Protein AF-A0A7S2ZTV4-F1 (afdb_monomer_lite)

Secondary structure (DSSP, 8-state):
--TT-EEEETTTEEEE---------S-------SSSEEEETTEEEES--TTS-HHHHHHHHHHHHHHHHTT-S-TTHHHHHT---HHHHHHHHHHHHTT-

InterPro domains:
  IPR001767 Hedgehog protein, Hint domain [PF01079] (12-68)

Sequence (100 aa):
VQLGDQLTIAGLGNSRVRVVSSVRRSGVYSPHTLDGTLVVNGIEASCHTETVKPLVADLLMAIPKILYRMGVNEPLGSMLYKSTPPYVHSFLKKLRISAA

Structure (mmCIF, N/CA/C/O backbone):
data_AF-A0A7S2ZTV4-F1
#
_entry.id   AF-A0A7S2ZTV4-F1
#
loop_
_atom_site.group_PDB
_atom_site.id
_atom_site.type_symbol
_atom_site.label_atom_id
_atom_site.label_alt_id
_atom_site.label_comp_id
_atom_site.label_asym_id
_atom_site.label_entity_id
_atom_site.label_seq_id
_atom_site.pdbx_PDB_ins_code
_atom_site.Cartn_x
_atom_site.Cartn_y
_atom_site.Cartn_z
_atom_site.occupancy
_atom_site.B_iso_or_equiv
_atom_site.auth_seq_id
_atom_site.auth_comp_id
_atom_site.auth_asym_id
_atom_site.auth_atom_id
_atom_site.pdbx_PDB_model_num
ATOM 1 N N . VAL A 1 1 ? -5.943 8.349 11.400 1.00 89.38 1 VAL A N 1
ATOM 2 C CA . VAL A 1 1 ? -7.392 8.345 11.110 1.00 89.38 1 VAL A CA 1
ATOM 3 C C . VAL A 1 1 ? -8.148 8.265 12.420 1.00 89.38 1 VAL A C 1
ATOM 5 O O . VAL A 1 1 ? -7.854 7.391 13.229 1.00 89.38 1 VAL A O 1
ATOM 8 N N . GLN A 1 2 ? -9.069 9.189 12.637 1.00 95.50 2 GLN A N 1
ATOM 9 C CA . GLN A 1 2 ? -9.923 9.322 13.812 1.00 95.50 2 GLN A CA 1
ATOM 10 C C . GLN A 1 2 ? -11.392 9.440 13.378 1.00 95.50 2 GLN A C 1
ATOM 12 O O . GLN A 1 2 ? -11.702 9.589 12.195 1.00 95.50 2 GLN A O 1
ATOM 17 N N . LEU A 1 3 ? -12.315 9.336 14.337 1.00 97.12 3 LEU A N 1
ATOM 18 C CA . LEU A 1 3 ? -13.740 9.540 14.075 1.00 97.12 3 LEU A CA 1
ATOM 19 C C . LEU A 1 3 ? -13.990 10.957 13.545 1.00 97.12 3 LEU A C 1
ATOM 21 O O . LEU A 1 3 ? -13.476 11.928 14.088 1.00 97.12 3 LEU A O 1
ATOM 25 N N . GLY A 1 4 ? -14.809 11.070 12.500 1.00 96.50 4 GLY A N 1
ATOM 26 C CA . GLY A 1 4 ? -15.145 12.350 11.874 1.00 96.50 4 GLY A CA 1
ATOM 27 C C . GLY A 1 4 ? -14.174 12.830 10.789 1.00 96.50 4 GLY A C 1
ATOM 28 O O . GLY A 1 4 ? -14.570 13.722 10.026 1.00 96.50 4 GLY A O 1
ATOM 29 N N . ASP A 1 5 ? -12.987 12.216 10.668 1.00 97.44 5 ASP A N 1
ATOM 30 C CA . ASP A 1 5 ? -12.041 12.452 9.567 1.00 97.44 5 ASP A CA 1
ATOM 31 C C . ASP A 1 5 ? -12.710 12.193 8.212 1.00 97.44 5 ASP A C 1
ATOM 33 O O . ASP A 1 5 ? -13.602 11.345 8.095 1.00 97.44 5 ASP A O 1
ATOM 37 N N . GLN A 1 6 ? -12.269 12.912 7.179 1.00 97.25 6 GLN A N 1
ATOM 38 C CA . GLN A 1 6 ? -12.708 12.683 5.805 1.00 97.25 6 GLN A CA 1
ATOM 39 C C . GLN A 1 6 ? -11.777 11.708 5.085 1.00 97.25 6 GLN A C 1
ATOM 41 O O . GLN A 1 6 ? -10.558 11.847 5.142 1.00 97.25 6 GLN A O 1
ATOM 46 N N . LEU A 1 7 ? -12.373 10.755 4.375 1.00 95.69 7 LEU A N 1
ATOM 47 C CA . LEU A 1 7 ? -11.701 9.830 3.471 1.00 95.69 7 LEU A CA 1
ATOM 48 C C . LEU A 1 7 ? -12.272 9.982 2.063 1.00 95.69 7 LEU A C 1
ATOM 50 O O . LEU A 1 7 ? -13.480 10.183 1.904 1.00 95.69 7 LEU A O 1
ATOM 54 N N . THR A 1 8 ? -11.418 9.837 1.055 1.00 97.00 8 THR A N 1
ATOM 55 C CA . THR A 1 8 ? -11.834 9.822 -0.349 1.00 97.00 8 THR A CA 1
ATOM 56 C C . THR A 1 8 ? -12.337 8.432 -0.727 1.00 97.00 8 THR A C 1
ATOM 58 O O . THR A 1 8 ? -11.642 7.427 -0.557 1.00 97.00 8 THR A O 1
ATOM 61 N N . ILE A 1 9 ? -13.561 8.378 -1.244 1.00 95.81 9 ILE A N 1
ATOM 62 C CA . ILE A 1 9 ? -14.198 7.187 -1.795 1.00 95.81 9 ILE A CA 1
ATOM 63 C C . ILE A 1 9 ? -14.109 7.261 -3.316 1.00 95.81 9 ILE A C 1
ATOM 65 O O . ILE A 1 9 ? -14.573 8.221 -3.942 1.00 95.81 9 ILE A O 1
ATOM 69 N N . ALA A 1 10 ? -13.531 6.226 -3.917 1.00 92.94 10 ALA A N 1
ATOM 70 C CA . ALA A 1 10 ? -13.325 6.149 -5.354 1.00 92.94 10 ALA A CA 1
ATOM 71 C C . ALA A 1 10 ? -14.656 6.320 -6.107 1.00 92.94 10 ALA A C 1
ATOM 73 O O . ALA A 1 10 ? -15.605 5.564 -5.905 1.00 92.94 10 ALA A O 1
ATOM 74 N N . GLY A 1 11 ? -14.728 7.345 -6.960 1.00 90.31 11 GLY A N 1
ATOM 75 C CA . GLY A 1 11 ? -15.903 7.649 -7.785 1.00 90.31 11 GLY A CA 1
ATOM 76 C C . GLY A 1 11 ? -17.102 8.269 -7.054 1.00 90.31 11 GLY A C 1
ATOM 77 O O . GLY A 1 11 ? -18.082 8.599 -7.714 1.00 90.31 11 GLY A O 1
ATOM 78 N N . LEU A 1 12 ? -17.043 8.454 -5.728 1.00 89.19 12 LEU A N 1
ATOM 79 C CA . LEU A 1 12 ? -18.162 8.961 -4.914 1.00 89.19 12 LEU A CA 1
ATOM 80 C C . LEU A 1 12 ? -17.815 10.213 -4.088 1.00 89.19 12 LEU A C 1
ATOM 82 O O . LEU A 1 12 ? -18.694 10.779 -3.440 1.00 89.19 12 LEU A O 1
ATOM 86 N N . GLY A 1 13 ? -16.560 10.670 -4.115 1.00 92.94 13 GLY A N 1
ATOM 87 C CA . GLY A 1 13 ? -16.110 11.856 -3.383 1.00 92.94 13 GLY A CA 1
ATOM 88 C C . GLY A 1 13 ? -15.784 11.553 -1.920 1.00 92.94 13 GLY A C 1
ATOM 89 O O . GLY A 1 13 ? -15.334 10.459 -1.594 1.00 92.94 13 GLY A O 1
ATOM 90 N N . ASN A 1 14 ? -15.982 12.517 -1.021 1.00 95.94 14 ASN A N 1
ATOM 91 C CA . ASN A 1 14 ? -15.512 12.400 0.363 1.00 95.94 14 ASN A CA 1
ATOM 92 C C . ASN A 1 14 ? -16.598 11.860 1.303 1.00 95.94 14 ASN A C 1
ATOM 94 O O . ASN A 1 14 ? -17.752 12.283 1.251 1.00 95.94 14 ASN A O 1
ATOM 98 N N . SER A 1 15 ? -16.209 10.990 2.236 1.00 96.25 15 SER A N 1
ATOM 99 C CA . SER A 1 15 ? -17.076 10.462 3.296 1.00 96.25 15 SER A CA 1
ATOM 100 C C . SER A 1 15 ? -16.400 10.540 4.665 1.00 96.25 15 SER A C 1
ATOM 102 O O . SER A 1 15 ? -15.178 10.610 4.759 1.00 96.25 15 SER A O 1
ATOM 104 N N . ARG A 1 16 ? -17.193 10.549 5.745 1.00 96.94 16 ARG A N 1
ATOM 105 C CA . ARG A 1 16 ? -16.683 10.659 7.122 1.00 96.94 16 ARG A CA 1
ATOM 106 C C . ARG A 1 16 ? -16.541 9.304 7.802 1.00 96.94 16 ARG A C 1
ATOM 108 O O . ARG A 1 16 ? -17.433 8.458 7.717 1.00 96.94 16 ARG A O 1
ATOM 115 N N . VAL A 1 17 ? -15.467 9.148 8.569 1.00 96.81 17 VAL A N 1
ATOM 116 C CA . VAL A 1 17 ? -15.21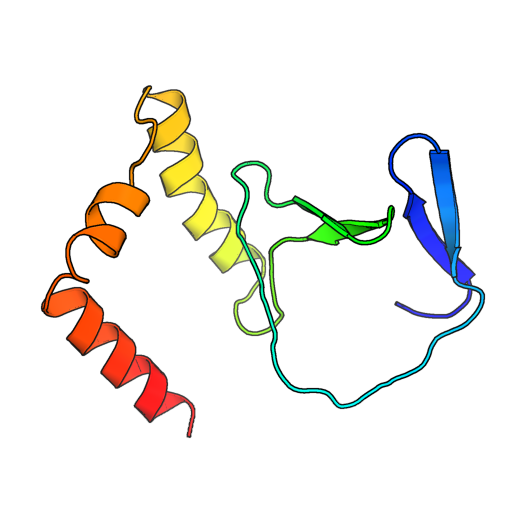8 7.967 9.403 1.00 96.81 17 VAL A CA 1
ATOM 117 C C . VAL A 1 17 ? -16.229 7.905 10.546 1.00 96.81 17 VAL A C 1
ATOM 119 O O . VAL A 1 17 ? -16.288 8.805 11.385 1.00 96.81 17 VAL A O 1
ATOM 122 N N . ARG A 1 18 ? -17.018 6.826 10.590 1.00 97.19 18 ARG A N 1
ATOM 123 C CA . ARG A 1 18 ? -18.037 6.590 11.631 1.00 97.19 18 ARG A CA 1
ATOM 124 C C . ARG A 1 18 ? -17.589 5.639 12.735 1.00 97.19 18 ARG A C 1
ATOM 126 O O . ARG A 1 18 ? -18.103 5.722 13.842 1.00 97.19 18 ARG A O 1
ATOM 133 N N . VAL A 1 19 ? -16.678 4.724 12.420 1.00 96.38 19 VAL A N 1
ATOM 134 C CA . VAL A 1 19 ? -16.191 3.682 13.331 1.00 96.38 19 VAL A CA 1
ATOM 135 C C . VAL A 1 19 ? -14.711 3.455 13.046 1.00 96.38 19 VAL A C 1
ATOM 137 O O . VAL A 1 19 ? -14.302 3.441 11.886 1.00 96.38 19 VAL A O 1
ATOM 140 N N . VAL A 1 20 ? -13.919 3.266 14.101 1.00 97.06 20 VAL A N 1
ATOM 141 C CA . VAL A 1 20 ? -12.510 2.864 14.024 1.00 97.06 20 VAL A CA 1
ATOM 142 C C . VAL A 1 20 ? -12.324 1.638 14.914 1.00 97.06 20 VAL A C 1
ATOM 144 O O . VAL A 1 20 ? -12.744 1.642 16.068 1.00 97.06 20 VAL A O 1
ATOM 147 N N . SER A 1 21 ? -11.700 0.589 14.382 1.00 96.81 21 SER A N 1
ATOM 148 C CA . SER A 1 21 ? -11.414 -0.660 15.099 1.00 96.81 21 SER A CA 1
ATOM 149 C C . SER A 1 21 ? -10.049 -1.210 14.697 1.00 96.81 21 SER A C 1
ATOM 151 O O . SER A 1 21 ? -9.585 -0.947 13.588 1.00 96.81 21 SER A O 1
ATOM 153 N N . SER A 1 22 ? -9.429 -2.018 15.555 1.00 95.00 22 SER A N 1
ATOM 154 C CA . SER A 1 22 ? -8.157 -2.689 15.275 1.00 95.00 22 SER A CA 1
ATOM 155 C C . SER A 1 22 ? -8.326 -4.208 15.217 1.00 95.00 22 SER A C 1
ATOM 157 O O . SER A 1 22 ? -9.117 -4.797 15.951 1.00 95.00 22 SER A O 1
ATOM 159 N N . VAL A 1 23 ? -7.577 -4.852 14.320 1.00 95.75 23 VAL A N 1
ATOM 160 C CA . VAL A 1 23 ? -7.553 -6.312 14.152 1.00 95.75 23 VAL A CA 1
ATOM 161 C C . VAL A 1 23 ? -6.106 -6.756 13.955 1.00 95.75 23 VAL A C 1
ATOM 163 O O . VAL A 1 23 ? -5.350 -6.105 13.237 1.00 95.75 23 VAL A O 1
ATOM 166 N N . ARG A 1 24 ? -5.718 -7.886 14.560 1.00 95.62 24 ARG A N 1
ATOM 167 C CA . ARG A 1 24 ? -4.412 -8.524 14.339 1.00 95.62 24 ARG A CA 1
ATOM 168 C C . ARG A 1 24 ? -4.571 -9.709 13.388 1.00 95.62 24 ARG A C 1
ATOM 170 O O . ARG A 1 24 ? -5.276 -10.662 13.704 1.00 95.62 24 ARG A O 1
ATOM 177 N N . ARG A 1 25 ? -3.907 -9.655 12.232 1.00 92.38 25 ARG A N 1
ATOM 178 C CA . ARG A 1 25 ? -3.938 -10.702 11.197 1.00 92.38 25 ARG A CA 1
ATOM 179 C C . ARG A 1 25 ? -2.577 -10.806 10.498 1.00 92.38 25 ARG A C 1
ATOM 181 O O . ARG A 1 25 ? -1.800 -9.857 10.528 1.00 92.38 25 ARG A O 1
ATOM 188 N N . SER A 1 26 ? -2.286 -11.953 9.888 1.00 93.88 26 SER A N 1
ATOM 189 C CA . SER A 1 26 ? -1.123 -12.172 9.018 1.00 93.88 26 SER A CA 1
ATOM 190 C C . SER A 1 26 ? -1.500 -12.072 7.531 1.00 93.88 26 SER A C 1
ATOM 192 O O . SER A 1 26 ? -2.675 -12.158 7.179 1.00 93.88 26 SER A O 1
ATOM 194 N N . GLY A 1 27 ? -0.497 -11.903 6.660 1.00 89.56 27 GLY A N 1
ATOM 195 C CA . GLY A 1 27 ? -0.687 -11.826 5.203 1.00 89.56 27 GLY A CA 1
ATOM 196 C C . GLY A 1 27 ? -0.900 -10.402 4.687 1.00 89.56 27 GLY A C 1
ATOM 197 O O . GLY A 1 27 ? -1.952 -10.088 4.143 1.00 89.56 27 GLY A O 1
ATOM 198 N N . VAL A 1 28 ? 0.095 -9.531 4.875 1.00 87.19 28 VAL A N 1
ATOM 199 C CA . VAL A 1 28 ? 0.060 -8.145 4.385 1.00 87.19 28 VAL A CA 1
ATOM 200 C C . VAL A 1 28 ? 0.607 -8.089 2.960 1.00 87.19 28 VAL A C 1
ATOM 202 O O . VAL A 1 28 ? 1.663 -8.656 2.680 1.00 87.19 28 VAL A O 1
ATOM 205 N N . TYR A 1 29 ? -0.093 -7.378 2.077 1.00 85.12 29 TYR A N 1
ATOM 206 C CA . TYR A 1 29 ? 0.356 -7.079 0.721 1.00 85.12 29 TYR A CA 1
ATOM 207 C C . TYR A 1 29 ? 0.303 -5.565 0.495 1.00 85.12 29 TYR A C 1
ATOM 209 O O . TYR A 1 29 ? -0.736 -4.951 0.722 1.00 85.12 29 TYR A O 1
ATOM 217 N N . SER A 1 30 ? 1.425 -4.973 0.080 1.00 86.31 30 SER A N 1
ATOM 218 C CA . SER A 1 30 ? 1.570 -3.529 -0.147 1.00 86.31 30 SER A CA 1
ATOM 219 C C . SER A 1 30 ? 2.200 -3.299 -1.521 1.00 86.31 30 SER A C 1
ATOM 221 O O . SER A 1 30 ? 3.421 -3.154 -1.618 1.00 86.31 30 SER A O 1
ATOM 223 N N . PRO A 1 31 ? 1.406 -3.366 -2.605 1.00 86.31 31 PRO A N 1
ATOM 224 C CA . PRO A 1 31 ? 1.910 -3.087 -3.939 1.00 86.31 31 PRO A CA 1
ATOM 225 C C . PRO A 1 31 ? 2.197 -1.591 -4.088 1.00 86.31 31 PRO A C 1
ATOM 227 O O . PRO A 1 31 ? 1.536 -0.755 -3.476 1.00 86.31 31 PRO A O 1
ATOM 230 N N . HIS A 1 32 ? 3.154 -1.255 -4.949 1.00 84.06 32 HIS A N 1
ATOM 231 C CA . HIS A 1 32 ? 3.438 0.128 -5.316 1.00 84.06 32 HIS A CA 1
ATOM 232 C C . HIS A 1 32 ? 2.945 0.400 -6.734 1.00 84.06 32 HIS A C 1
ATOM 234 O O . HIS A 1 32 ? 3.298 -0.315 -7.672 1.00 84.06 32 HIS A O 1
ATOM 240 N N . THR A 1 33 ? 2.143 1.449 -6.885 1.00 86.06 33 THR A N 1
ATOM 241 C CA . THR A 1 33 ? 1.770 2.017 -8.182 1.00 86.06 33 THR A CA 1
ATOM 242 C C . THR A 1 33 ? 2.705 3.175 -8.525 1.00 86.06 33 THR A C 1
ATOM 244 O O . THR A 1 33 ? 3.321 3.773 -7.641 1.00 86.06 33 THR A O 1
ATOM 247 N N . LEU A 1 34 ? 2.793 3.533 -9.808 1.00 85.19 34 LEU A N 1
ATOM 248 C CA . LEU A 1 34 ? 3.519 4.740 -10.218 1.00 85.19 34 LEU A CA 1
ATOM 249 C C . LEU A 1 34 ? 2.870 6.022 -9.694 1.00 85.19 34 LEU A C 1
ATOM 251 O O . LEU A 1 34 ? 3.573 7.011 -9.523 1.00 85.19 34 LEU A O 1
ATOM 255 N N . ASP A 1 35 ? 1.563 6.017 -9.441 1.00 86.19 35 ASP A N 1
ATOM 256 C CA . ASP A 1 35 ? 0.865 7.174 -8.885 1.00 86.19 35 ASP A CA 1
ATOM 257 C C . ASP A 1 35 ? 1.259 7.412 -7.415 1.00 86.19 35 ASP A C 1
ATOM 259 O O . ASP A 1 35 ? 1.475 8.546 -6.989 1.00 86.19 35 ASP A O 1
ATOM 263 N N . GLY A 1 36 ? 1.504 6.329 -6.671 1.00 86.94 36 GLY A N 1
ATOM 264 C CA . GLY A 1 36 ? 1.782 6.372 -5.234 1.00 86.94 36 GLY A CA 1
ATOM 265 C C . GLY A 1 36 ? 0.520 6.247 -4.379 1.00 86.94 36 GLY A C 1
ATOM 266 O O . GLY A 1 36 ? 0.623 6.200 -3.153 1.00 86.94 36 GLY A O 1
ATOM 26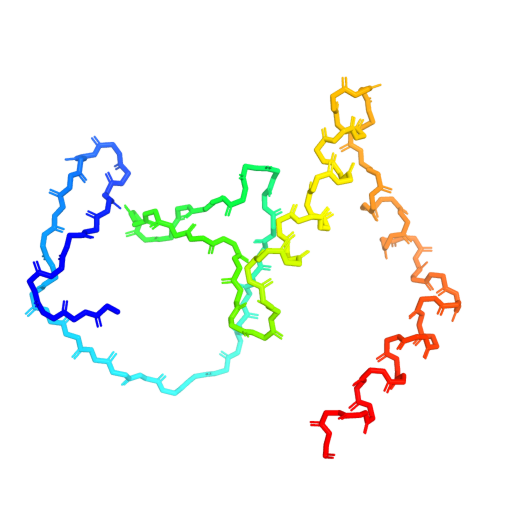7 N N . THR A 1 37 ? -0.645 6.119 -5.017 1.00 91.69 37 THR A N 1
ATOM 268 C CA . THR A 1 37 ? -1.923 5.786 -4.388 1.00 91.69 37 THR A CA 1
ATOM 269 C C . THR A 1 37 ? -2.496 4.481 -4.947 1.00 91.69 37 THR A C 1
ATOM 271 O O . THR A 1 37 ? -2.097 3.989 -6.010 1.00 91.69 37 THR A O 1
ATOM 274 N N . LEU A 1 38 ? -3.420 3.883 -4.204 1.00 92.56 38 LEU A N 1
ATOM 275 C CA . LEU A 1 38 ? -4.155 2.683 -4.577 1.00 92.56 38 LEU A CA 1
ATOM 276 C C . LEU A 1 38 ? -5.552 2.712 -3.950 1.00 92.56 38 LEU A C 1
ATOM 278 O O . LEU A 1 38 ? -5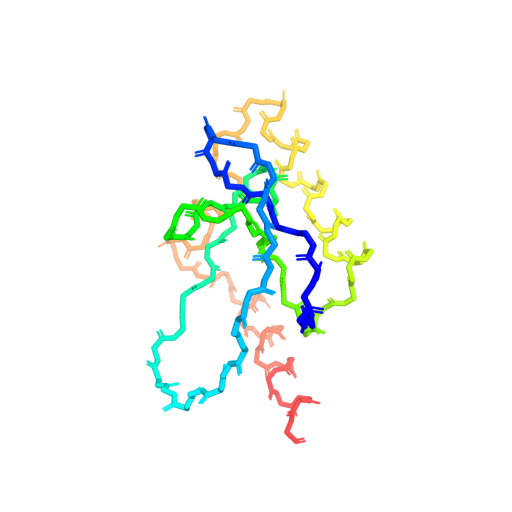.748 3.263 -2.869 1.00 92.56 38 LEU A O 1
ATOM 282 N N . VAL A 1 39 ? -6.530 2.100 -4.616 1.00 94.75 39 VAL A N 1
ATOM 283 C CA . VAL A 1 39 ? -7.897 1.982 -4.090 1.00 94.75 39 VAL A CA 1
ATOM 284 C C . VAL A 1 39 ? -8.080 0.600 -3.473 1.00 94.75 39 VAL A C 1
ATOM 286 O O . VAL A 1 39 ? -7.983 -0.409 -4.170 1.00 94.75 39 VAL A O 1
ATOM 289 N N . VAL A 1 40 ? -8.384 0.542 -2.175 1.00 93.06 40 VAL A N 1
ATOM 290 C CA . VAL A 1 40 ? -8.677 -0.705 -1.450 1.00 93.06 40 VAL A CA 1
ATOM 291 C C . VAL A 1 40 ? -10.052 -0.605 -0.823 1.00 93.06 40 VAL A C 1
ATOM 293 O O . VAL A 1 40 ? -10.343 0.324 -0.075 1.00 93.06 40 VAL A O 1
ATOM 296 N N . ASN A 1 41 ? -10.914 -1.574 -1.138 1.00 94.44 41 ASN A N 1
ATOM 297 C CA . ASN A 1 41 ? -12.305 -1.602 -0.679 1.00 94.44 41 ASN A CA 1
ATOM 298 C C . ASN A 1 41 ? -13.056 -0.281 -0.956 1.00 94.44 41 ASN A C 1
ATOM 300 O O . ASN A 1 41 ? -13.872 0.158 -0.152 1.00 94.44 41 ASN A O 1
ATOM 304 N N . GLY A 1 42 ? -12.748 0.368 -2.086 1.00 94.69 42 GLY A N 1
ATOM 305 C CA . GLY A 1 42 ? -13.360 1.634 -2.501 1.00 94.69 42 GLY A CA 1
ATOM 306 C C . GLY A 1 42 ? -12.786 2.891 -1.840 1.00 94.69 42 GLY A C 1
ATOM 307 O O . GLY A 1 42 ? -13.246 3.982 -2.162 1.00 94.69 42 GLY A O 1
ATOM 308 N N . ILE A 1 43 ? -11.790 2.773 -0.960 1.00 95.69 43 ILE A N 1
ATOM 309 C CA . ILE A 1 43 ? -11.137 3.906 -0.291 1.00 95.69 43 ILE A CA 1
ATOM 310 C C . ILE A 1 43 ? -9.785 4.165 -0.955 1.00 95.69 43 ILE A C 1
ATOM 312 O O . ILE A 1 43 ? -9.008 3.231 -1.162 1.00 95.69 43 ILE A O 1
ATOM 316 N N . GLU A 1 44 ? -9.501 5.423 -1.278 1.00 95.50 44 GLU A N 1
ATOM 317 C CA . GLU A 1 44 ? -8.181 5.840 -1.752 1.00 95.50 44 GLU A CA 1
ATOM 318 C C . GLU A 1 44 ? -7.175 5.837 -0.592 1.00 95.50 44 GLU A C 1
ATOM 320 O O . GLU A 1 44 ? -7.404 6.440 0.459 1.00 95.50 44 GLU A O 1
ATOM 325 N N . ALA A 1 45 ? -6.060 5.137 -0.777 1.00 93.25 45 ALA A N 1
ATOM 326 C CA . ALA A 1 45 ? -5.002 4.987 0.209 1.00 93.25 45 ALA A CA 1
ATOM 327 C C . ALA A 1 45 ? -3.624 5.208 -0.425 1.00 93.25 45 ALA A C 1
ATOM 329 O O . ALA A 1 45 ? -3.410 4.957 -1.609 1.00 93.25 45 ALA A O 1
ATOM 330 N N . SER A 1 46 ? -2.665 5.652 0.386 1.00 90.81 46 SER A N 1
ATOM 331 C CA . SER A 1 46 ? -1.261 5.754 -0.020 1.00 90.81 46 SER A CA 1
ATOM 332 C C . SER A 1 46 ? -0.620 4.368 -0.141 1.00 90.81 46 SER A C 1
ATOM 334 O O . SER A 1 46 ? -0.907 3.474 0.654 1.00 90.81 46 SER A O 1
ATOM 336 N N . CYS A 1 47 ? 0.310 4.210 -1.085 1.00 90.19 47 CYS A N 1
ATOM 337 C CA . CYS A 1 47 ? 1.171 3.028 -1.203 1.00 90.19 47 CYS A CA 1
ATOM 338 C C . CYS A 1 47 ? 2.241 2.943 -0.091 1.00 90.19 47 CYS A C 1
ATOM 340 O O . CYS A 1 47 ? 2.987 1.966 -0.031 1.00 90.19 47 CYS A O 1
ATOM 342 N N . HIS A 1 48 ? 2.397 3.982 0.736 1.00 87.06 48 HIS A N 1
ATOM 343 C CA . HIS A 1 48 ? 3.481 4.092 1.712 1.00 87.06 48 HIS A CA 1
ATOM 344 C C . HIS A 1 48 ? 3.098 3.576 3.103 1.00 87.06 48 HIS A C 1
ATOM 346 O O . HIS A 1 48 ? 1.979 3.753 3.579 1.00 87.06 48 HIS A O 1
ATOM 352 N N . THR A 1 49 ? 4.085 3.003 3.790 1.00 84.44 49 THR A N 1
ATOM 353 C CA . THR A 1 49 ? 4.005 2.598 5.201 1.00 84.44 49 THR A CA 1
ATOM 354 C C . THR A 1 49 ? 4.852 3.518 6.074 1.00 84.44 49 THR A C 1
ATOM 356 O O . THR A 1 49 ? 5.821 4.098 5.591 1.00 84.44 49 THR A O 1
ATOM 359 N N . GLU A 1 50 ? 4.596 3.549 7.380 1.00 83.75 50 GLU A N 1
ATOM 360 C CA . GLU A 1 50 ? 5.366 4.364 8.336 1.00 83.75 50 GLU A CA 1
ATOM 361 C C . GLU A 1 50 ? 6.833 3.927 8.513 1.00 83.75 50 GLU A C 1
ATOM 363 O O . GLU A 1 50 ? 7.635 4.657 9.090 1.00 83.75 50 GLU A O 1
ATOM 368 N N . THR A 1 51 ? 7.221 2.756 7.996 1.00 83.94 51 THR A N 1
ATOM 369 C CA . THR A 1 51 ? 8.597 2.240 8.086 1.00 83.94 51 THR A CA 1
ATOM 370 C C . THR A 1 51 ? 9.624 3.131 7.379 1.00 83.94 51 THR A C 1
ATOM 372 O O . THR A 1 51 ? 10.795 3.135 7.753 1.00 83.94 51 THR A O 1
ATOM 375 N N . VAL A 1 52 ? 9.205 3.902 6.373 1.00 81.31 52 VAL A N 1
ATOM 376 C CA . VAL A 1 52 ? 10.060 4.859 5.662 1.00 81.31 52 VAL A CA 1
ATOM 377 C C . VAL A 1 52 ? 9.437 6.241 5.784 1.00 81.31 52 VAL A C 1
ATOM 379 O O . VAL A 1 52 ? 8.238 6.410 5.576 1.00 81.31 52 VAL A O 1
ATOM 382 N N . LYS A 1 53 ? 10.256 7.251 6.104 1.00 82.81 53 LYS A N 1
ATOM 383 C CA . LYS A 1 53 ? 9.790 8.643 6.156 1.00 82.81 53 LYS A CA 1
ATOM 384 C C . LYS A 1 53 ? 9.164 9.023 4.804 1.00 82.81 53 LYS A C 1
ATOM 386 O O . LYS A 1 53 ? 9.817 8.776 3.788 1.00 82.81 53 LYS A O 1
ATOM 391 N N . PRO A 1 54 ? 7.990 9.681 4.772 1.00 80.25 54 PRO A N 1
ATOM 392 C CA . PRO A 1 54 ? 7.283 9.993 3.527 1.00 80.25 54 PRO A CA 1
ATOM 393 C C . PRO A 1 54 ? 8.168 10.663 2.471 1.00 80.25 54 PRO A C 1
ATOM 395 O O . PRO A 1 54 ? 8.242 10.193 1.346 1.00 80.25 54 PRO A O 1
ATOM 398 N N . LEU A 1 55 ? 8.971 11.653 2.875 1.00 83.50 55 LEU A N 1
ATOM 399 C CA . LEU A 1 55 ? 9.883 12.371 1.977 1.00 83.50 55 LEU A CA 1
ATOM 400 C C . LEU A 1 55 ? 10.913 11.449 1.303 1.00 83.50 55 LEU A C 1
ATOM 402 O O . LEU A 1 55 ? 11.224 11.607 0.126 1.00 83.50 55 LEU A O 1
ATOM 406 N N . VAL A 1 56 ? 11.435 10.467 2.042 1.00 84.88 56 VAL A N 1
ATOM 407 C CA . VAL A 1 56 ? 12.389 9.492 1.497 1.00 84.88 56 VAL A CA 1
ATOM 408 C C . VAL A 1 56 ? 11.677 8.545 0.537 1.00 84.88 56 VAL A C 1
ATOM 410 O O . VAL A 1 56 ? 12.219 8.236 -0.520 1.00 84.88 56 VAL A O 1
ATOM 413 N N . ALA A 1 57 ? 10.465 8.108 0.880 1.00 83.25 57 ALA A N 1
ATOM 414 C CA . ALA A 1 57 ? 9.670 7.249 0.015 1.00 83.25 57 ALA A CA 1
ATOM 415 C C . ALA A 1 57 ? 9.310 7.956 -1.305 1.00 83.25 57 ALA A C 1
ATOM 417 O O . ALA A 1 57 ? 9.526 7.392 -2.378 1.00 83.25 57 ALA A O 1
ATOM 418 N N . ASP A 1 58 ? 8.895 9.221 -1.240 1.00 82.75 58 ASP A N 1
ATOM 419 C CA . ASP A 1 58 ? 8.583 10.045 -2.410 1.00 82.75 58 ASP A CA 1
ATOM 420 C C . ASP A 1 58 ? 9.809 10.263 -3.302 1.00 82.75 58 ASP A C 1
ATOM 422 O O . ASP A 1 58 ? 9.725 10.143 -4.527 1.00 82.75 58 ASP A O 1
ATOM 426 N N . LEU A 1 59 ? 10.973 10.526 -2.697 1.00 86.75 59 LEU A N 1
ATOM 427 C CA . LEU A 1 59 ? 12.227 10.694 -3.431 1.00 86.75 59 LEU A CA 1
ATOM 428 C C . LEU A 1 59 ? 12.660 9.394 -4.120 1.00 86.75 59 LEU A C 1
ATOM 430 O O . LEU A 1 59 ? 13.059 9.415 -5.284 1.00 86.75 59 LEU A O 1
ATOM 434 N N . LEU A 1 60 ? 12.529 8.253 -3.441 1.00 84.81 60 LEU A N 1
ATOM 435 C CA . LEU A 1 60 ? 12.774 6.946 -4.050 1.00 84.81 60 LEU A CA 1
ATOM 436 C C . LEU A 1 60 ? 11.772 6.648 -5.172 1.00 84.81 60 LEU A C 1
ATOM 438 O O . LEU A 1 60 ? 12.156 6.041 -6.171 1.00 84.81 60 LEU A O 1
ATOM 442 N N . MET A 1 61 ? 10.524 7.113 -5.057 1.00 84.38 61 MET A N 1
ATOM 443 C CA . MET A 1 61 ? 9.503 6.968 -6.099 1.00 84.38 61 MET A CA 1
ATOM 444 C C . MET A 1 61 ? 9.699 7.898 -7.297 1.00 84.38 61 MET A C 1
ATOM 446 O O . MET A 1 61 ? 9.231 7.581 -8.393 1.00 84.38 61 MET A O 1
ATOM 450 N N . ALA A 1 62 ? 10.436 8.998 -7.152 1.00 86.25 62 ALA A N 1
ATOM 451 C CA . ALA A 1 62 ? 10.775 9.864 -8.279 1.00 86.25 62 ALA A CA 1
ATOM 452 C C . ALA A 1 62 ? 11.595 9.122 -9.350 1.00 86.25 62 ALA A C 1
ATOM 454 O O . ALA A 1 62 ? 11.374 9.323 -10.543 1.00 86.25 62 ALA A O 1
ATOM 455 N N . ILE A 1 63 ? 12.488 8.215 -8.942 1.00 83.44 63 ILE A N 1
ATOM 456 C CA . ILE A 1 63 ? 13.364 7.454 -9.847 1.00 83.44 63 ILE A CA 1
ATOM 457 C C . ILE A 1 63 ? 12.557 6.615 -10.861 1.00 83.44 63 ILE A C 1
ATOM 459 O O . ILE A 1 63 ? 12.701 6.841 -12.065 1.00 83.44 63 ILE A O 1
ATOM 463 N N . PRO A 1 64 ? 11.681 5.677 -10.448 1.00 83.12 64 PRO A N 1
ATOM 464 C CA . PRO A 1 64 ? 10.873 4.911 -11.394 1.00 83.12 64 PRO A CA 1
ATOM 465 C C . PRO A 1 64 ? 9.853 5.776 -12.146 1.00 83.12 64 PRO A C 1
ATOM 467 O O . PRO A 1 64 ? 9.577 5.470 -13.303 1.00 83.12 64 PRO A O 1
ATOM 470 N N . LYS A 1 65 ? 9.349 6.881 -11.567 1.00 85.19 65 LYS A N 1
ATOM 471 C CA . LYS A 1 65 ? 8.507 7.853 -12.297 1.00 85.19 65 LYS A CA 1
ATOM 472 C C . LYS A 1 65 ? 9.253 8.469 -13.487 1.00 85.19 65 LYS A C 1
ATOM 474 O O . LYS A 1 65 ? 8.685 8.580 -14.572 1.00 85.19 65 LYS A O 1
ATOM 479 N N . ILE A 1 66 ? 10.519 8.849 -13.305 1.00 86.81 66 ILE A N 1
ATOM 480 C CA . ILE A 1 66 ? 11.372 9.387 -14.377 1.00 86.81 66 ILE A CA 1
ATOM 481 C C . ILE A 1 66 ? 11.639 8.314 -15.437 1.00 86.81 66 ILE A C 1
ATOM 483 O O . ILE A 1 66 ? 11.465 8.580 -16.623 1.00 86.81 66 ILE A O 1
ATOM 487 N N . LEU A 1 67 ? 11.997 7.094 -15.026 1.00 84.25 67 LEU A N 1
ATOM 488 C CA . LEU A 1 67 ? 12.239 5.979 -15.950 1.00 84.25 67 LEU A CA 1
ATOM 489 C C . LEU A 1 67 ? 11.000 5.661 -16.797 1.00 84.25 67 LEU A C 1
ATOM 491 O O . LEU A 1 67 ? 11.111 5.549 -18.017 1.00 84.25 67 LEU A O 1
ATOM 495 N N . TYR A 1 68 ? 9.818 5.614 -16.179 1.00 83.62 68 TYR A N 1
ATOM 496 C CA . TYR A 1 68 ? 8.556 5.430 -16.894 1.00 83.62 68 TYR A CA 1
ATOM 497 C C . TYR A 1 68 ? 8.294 6.550 -17.910 1.00 83.62 68 TYR A C 1
ATOM 499 O O . TYR A 1 68 ? 7.963 6.277 -19.061 1.00 83.62 68 TYR A O 1
ATOM 507 N N . ARG A 1 69 ? 8.519 7.818 -17.531 1.00 85.69 69 ARG A N 1
ATOM 508 C CA . ARG A 1 69 ? 8.402 8.968 -18.451 1.00 85.69 69 ARG A CA 1
ATOM 509 C C . ARG A 1 69 ? 9.373 8.903 -19.632 1.00 85.69 69 ARG A C 1
ATOM 511 O O . ARG A 1 69 ? 9.059 9.435 -20.689 1.00 85.69 69 ARG A O 1
ATOM 518 N N . MET A 1 70 ? 10.522 8.251 -19.467 1.00 86.44 70 MET A N 1
ATOM 519 C CA . MET A 1 70 ? 11.490 7.999 -20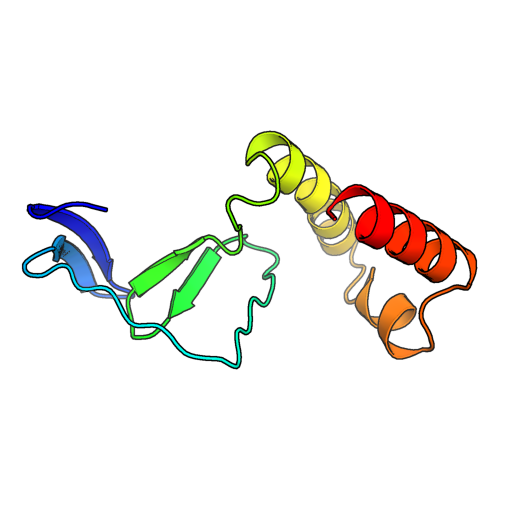.542 1.00 86.44 70 MET A CA 1
ATOM 520 C C . MET A 1 70 ? 11.143 6.764 -21.396 1.00 86.44 70 MET A C 1
ATOM 522 O O . MET A 1 70 ? 11.944 6.366 -22.236 1.00 86.44 70 MET A O 1
ATOM 526 N N . GLY A 1 71 ? 9.970 6.149 -21.202 1.00 82.19 71 GLY A N 1
ATOM 527 C CA . GLY A 1 71 ? 9.513 4.988 -21.972 1.00 82.19 71 GLY A CA 1
ATOM 528 C C . GLY A 1 71 ? 10.020 3.641 -21.450 1.00 82.19 71 GLY A C 1
ATOM 529 O O . GLY A 1 71 ? 9.873 2.623 -22.126 1.00 82.19 71 GLY A O 1
ATOM 530 N N . VAL A 1 72 ? 10.611 3.600 -20.251 1.00 78.25 72 VAL A N 1
ATOM 531 C CA . VAL A 1 72 ? 11.002 2.342 -19.605 1.00 78.25 72 VAL A CA 1
ATOM 532 C C . VAL A 1 72 ? 9.781 1.752 -18.902 1.00 78.25 72 VAL A C 1
ATOM 534 O O . VAL A 1 72 ? 9.410 2.186 -17.814 1.00 78.25 72 VAL A O 1
ATOM 537 N N . ASN A 1 73 ? 9.163 0.742 -19.513 1.00 68.25 73 ASN A N 1
ATOM 538 C CA . ASN A 1 73 ? 7.932 0.140 -18.989 1.00 68.25 73 ASN A CA 1
ATOM 539 C C . ASN A 1 73 ? 8.151 -0.674 -17.695 1.00 68.25 73 ASN A C 1
ATOM 541 O O . ASN A 1 73 ? 7.255 -0.741 -16.860 1.00 68.25 73 ASN A O 1
ATOM 545 N N . GLU A 1 74 ? 9.340 -1.262 -17.487 1.00 66.75 74 GLU A N 1
ATOM 546 C CA . GLU A 1 74 ? 9.618 -2.168 -16.353 1.00 66.75 74 GLU A CA 1
ATOM 547 C C . GLU A 1 74 ? 11.036 -1.996 -15.767 1.00 66.75 74 GLU A C 1
ATOM 549 O O . GLU A 1 74 ? 11.873 -2.905 -15.849 1.00 66.75 74 GLU A O 1
ATOM 554 N N . PRO A 1 75 ? 11.337 -0.842 -15.144 1.00 60.78 75 PRO A N 1
ATOM 555 C CA . PRO A 1 75 ? 12.697 -0.512 -14.720 1.00 60.78 75 PRO A CA 1
ATOM 556 C C . PRO A 1 75 ? 13.233 -1.415 -13.598 1.00 60.78 75 PRO A C 1
ATOM 558 O O . PRO A 1 75 ? 14.398 -1.794 -13.622 1.00 60.78 75 PRO A O 1
ATOM 561 N N . LEU A 1 76 ? 12.391 -1.784 -12.625 1.00 63.22 76 LEU A N 1
ATOM 562 C CA . LEU A 1 76 ? 12.773 -2.662 -11.506 1.00 63.22 76 LEU A CA 1
ATOM 563 C C . LEU A 1 76 ? 12.178 -4.070 -11.594 1.00 63.22 76 LEU A C 1
ATOM 565 O O . LEU A 1 76 ? 12.763 -5.006 -11.054 1.00 63.22 76 LEU A O 1
ATOM 569 N N . GLY A 1 77 ? 11.037 -4.236 -12.271 1.00 61.28 77 GLY A N 1
ATOM 570 C CA . GLY A 1 77 ? 10.361 -5.531 -12.385 1.00 61.28 77 GLY A CA 1
ATOM 571 C C . GLY A 1 77 ? 11.264 -6.571 -13.043 1.00 61.28 77 GLY A C 1
ATOM 572 O O . GLY A 1 77 ? 11.540 -7.615 -12.459 1.00 61.28 77 GLY A O 1
ATOM 573 N N . SER A 1 78 ? 11.824 -6.244 -14.206 1.00 62.22 78 SER A N 1
ATOM 574 C CA . SER A 1 78 ? 12.728 -7.136 -14.941 1.00 62.22 78 SER A CA 1
ATOM 575 C C . SER A 1 78 ? 13.993 -7.529 -14.153 1.00 62.22 78 SER A C 1
ATOM 577 O O . SER A 1 78 ? 14.467 -8.656 -14.296 1.00 62.22 78 SER A O 1
ATOM 579 N N . MET A 1 79 ? 14.504 -6.647 -13.283 1.00 60.69 79 MET A N 1
ATOM 580 C CA . MET A 1 79 ? 15.678 -6.876 -12.423 1.00 60.69 79 MET A CA 1
ATOM 581 C C . MET A 1 79 ? 15.356 -7.696 -11.161 1.00 60.69 79 MET A C 1
ATOM 583 O O . MET A 1 79 ? 16.204 -8.450 -10.694 1.00 60.69 79 MET A O 1
ATOM 587 N N . LEU A 1 80 ? 14.146 -7.579 -10.606 1.00 63.47 80 LEU A N 1
ATOM 588 C CA . LEU A 1 80 ? 13.725 -8.307 -9.402 1.00 63.47 80 LEU A CA 1
ATOM 589 C C . LEU A 1 80 ? 13.113 -9.681 -9.718 1.00 63.47 80 LEU A C 1
ATOM 591 O O . LEU A 1 80 ? 13.333 -10.628 -8.965 1.00 63.47 80 LEU A O 1
ATOM 595 N N . TYR A 1 81 ? 12.402 -9.825 -10.842 1.00 60.56 81 TYR A N 1
ATOM 596 C CA . TYR A 1 81 ? 11.820 -11.106 -11.269 1.00 60.56 81 TYR A CA 1
ATOM 597 C C . TYR A 1 81 ? 12.874 -12.102 -11.778 1.00 60.56 81 TYR A C 1
ATOM 599 O O . TYR A 1 81 ? 12.676 -13.308 -11.659 1.00 60.56 81 TYR A O 1
ATOM 607 N N . LYS A 1 82 ? 14.011 -11.627 -12.309 1.00 57.03 82 LYS A N 1
ATOM 608 C CA . LYS A 1 82 ? 15.074 -12.472 -12.892 1.00 57.03 82 LYS A CA 1
ATOM 609 C C . LYS A 1 82 ? 16.169 -12.910 -11.910 1.00 57.03 82 LYS A C 1
ATOM 611 O O . LYS A 1 82 ? 17.224 -13.341 -12.364 1.00 57.03 82 LYS A O 1
ATOM 616 N N . SER A 1 83 ? 15.897 -12.901 -10.603 1.00 56.59 83 SER A N 1
ATOM 617 C CA . SER A 1 83 ? 16.834 -13.064 -9.469 1.00 56.59 83 SER A CA 1
ATOM 618 C C . SER A 1 83 ? 17.347 -11.721 -8.956 1.00 56.59 83 SER A C 1
ATOM 620 O O . SER A 1 83 ? 18.077 -11.021 -9.654 1.00 56.59 83 SER A O 1
ATOM 622 N N . THR A 1 84 ? 17.009 -11.391 -7.705 1.00 62.38 84 THR A N 1
ATOM 623 C CA . THR A 1 84 ? 17.568 -10.243 -6.980 1.00 62.38 84 THR A CA 1
ATOM 624 C C . THR A 1 84 ? 19.091 -10.242 -7.117 1.00 62.38 84 THR A C 1
ATOM 626 O O . THR A 1 84 ? 19.730 -11.207 -6.682 1.00 62.38 84 THR A O 1
ATOM 629 N N . PRO A 1 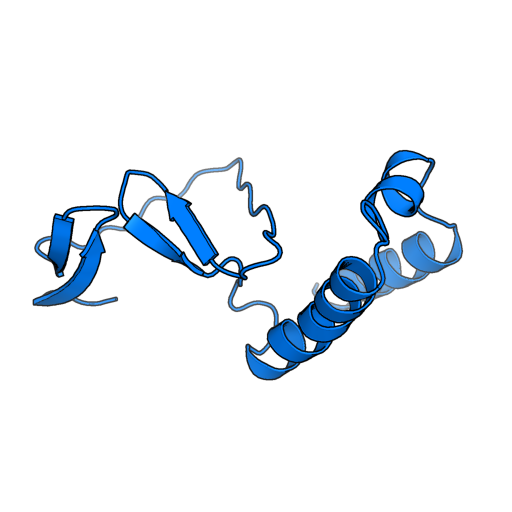85 ? 19.706 -9.189 -7.680 1.00 65.56 85 PRO A N 1
ATOM 630 C CA . PRO A 1 85 ? 21.146 -9.177 -7.867 1.00 65.56 85 PRO A CA 1
ATOM 631 C C . PRO A 1 85 ? 21.888 -9.357 -6.531 1.00 65.56 85 PRO A C 1
ATOM 633 O O . PRO A 1 85 ? 21.433 -8.828 -5.509 1.00 65.56 85 PRO A O 1
ATOM 636 N N . PRO A 1 86 ? 23.032 -10.069 -6.496 1.00 67.50 86 PRO A N 1
ATOM 637 C CA . PRO A 1 86 ? 23.679 -10.489 -5.245 1.00 67.50 86 PRO A CA 1
ATOM 638 C C . PRO A 1 86 ? 23.986 -9.333 -4.280 1.00 67.50 86 PRO A C 1
ATOM 640 O O . PRO A 1 86 ? 23.909 -9.482 -3.058 1.00 67.50 86 PRO A O 1
ATOM 643 N N . TYR A 1 87 ? 24.283 -8.154 -4.830 1.00 70.00 87 TYR A N 1
ATOM 644 C CA . TYR A 1 87 ? 24.538 -6.930 -4.076 1.00 70.00 87 TYR A CA 1
ATOM 645 C C . TYR A 1 87 ? 23.280 -6.380 -3.384 1.00 70.00 87 TYR A C 1
ATOM 647 O O . TYR A 1 87 ? 23.357 -5.983 -2.220 1.00 70.00 87 TYR A O 1
ATOM 655 N N . VAL A 1 88 ? 22.112 -6.434 -4.035 1.00 67.25 88 VAL A N 1
ATOM 656 C CA . VAL A 1 88 ? 20.825 -6.046 -3.429 1.00 67.25 88 VAL A CA 1
ATOM 657 C C . VAL A 1 88 ? 20.448 -7.031 -2.325 1.00 67.25 88 VAL A C 1
ATOM 659 O O . VAL A 1 88 ? 20.037 -6.618 -1.244 1.00 67.25 88 VAL A O 1
ATOM 662 N N . HIS A 1 89 ? 20.669 -8.331 -2.543 1.00 65.62 89 HIS A N 1
ATOM 663 C CA . HIS A 1 89 ? 20.429 -9.351 -1.521 1.00 65.62 89 HIS A CA 1
ATOM 664 C C . HIS A 1 89 ? 21.296 -9.127 -0.266 1.00 65.62 89 HIS A C 1
ATOM 666 O O . HIS A 1 89 ? 20.793 -9.198 0.855 1.00 65.62 89 HIS A O 1
ATOM 672 N N . SER A 1 90 ? 22.584 -8.804 -0.435 1.00 67.56 90 SER A N 1
ATOM 673 C CA . SER A 1 90 ? 23.503 -8.493 0.674 1.00 67.56 90 SER A CA 1
ATOM 674 C C . SER A 1 90 ? 23.092 -7.227 1.439 1.00 67.56 90 SER A C 1
ATOM 676 O O . SER A 1 90 ? 23.068 -7.220 2.672 1.00 67.56 90 SER A O 1
ATOM 678 N N . PHE A 1 91 ? 22.692 -6.177 0.719 1.00 70.25 91 PHE A N 1
ATOM 679 C CA . PHE A 1 91 ? 22.211 -4.924 1.303 1.00 70.25 91 PHE A CA 1
ATOM 680 C C . PHE A 1 91 ? 20.907 -5.107 2.097 1.00 70.25 91 PHE A C 1
ATOM 682 O O . PHE A 1 91 ? 20.817 -4.673 3.246 1.00 70.25 91 PHE A O 1
ATOM 689 N N . LEU A 1 92 ? 19.927 -5.828 1.542 1.00 65.88 92 LEU A N 1
ATOM 690 C CA . LEU A 1 92 ? 18.663 -6.132 2.224 1.00 65.88 92 LEU A CA 1
ATOM 691 C C . LEU A 1 92 ? 18.867 -7.010 3.467 1.00 65.88 92 LEU A C 1
ATOM 693 O O . LEU A 1 92 ? 18.211 -6.789 4.485 1.00 65.88 92 LEU A O 1
ATOM 697 N N . LYS A 1 93 ? 19.807 -7.967 3.431 1.00 67.12 93 LYS A N 1
ATOM 698 C CA . LYS A 1 93 ? 20.181 -8.762 4.615 1.00 67.12 93 LYS A CA 1
ATOM 699 C C . LYS A 1 93 ? 20.737 -7.878 5.732 1.00 67.12 93 LYS A C 1
ATOM 701 O O . LYS A 1 93 ? 20.345 -8.052 6.88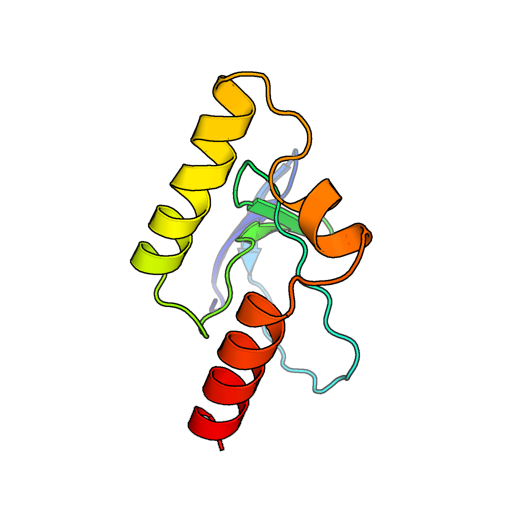0 1.00 67.12 93 LYS A O 1
ATOM 706 N N . LYS A 1 94 ? 21.601 -6.911 5.400 1.00 66.81 94 LYS A N 1
ATOM 707 C CA . LYS A 1 94 ? 22.145 -5.947 6.374 1.00 66.81 94 LYS A CA 1
ATOM 708 C C . LYS A 1 94 ? 21.051 -5.075 6.998 1.00 66.81 94 LYS A C 1
ATOM 710 O O . LYS A 1 94 ? 21.046 -4.900 8.210 1.00 66.81 94 LYS A O 1
ATOM 715 N N . LEU A 1 95 ? 20.093 -4.602 6.198 1.00 57.41 95 LEU A N 1
ATOM 716 C CA . LEU A 1 95 ? 18.932 -3.842 6.683 1.00 57.41 95 LEU A CA 1
ATOM 717 C C . LEU A 1 95 ? 18.058 -4.648 7.653 1.00 57.41 95 LEU A C 1
ATOM 719 O O . LEU A 1 95 ? 17.621 -4.116 8.667 1.00 57.41 95 LEU A O 1
ATOM 723 N N . ARG A 1 96 ? 17.849 -5.942 7.384 1.00 50.56 96 ARG A N 1
ATOM 724 C CA . ARG A 1 96 ? 17.055 -6.828 8.252 1.00 50.56 96 ARG A CA 1
ATOM 725 C C . ARG A 1 96 ? 17.721 -7.141 9.594 1.00 50.56 96 ARG A C 1
ATOM 727 O O . ARG A 1 96 ? 17.013 -7.403 10.555 1.00 50.56 96 ARG A O 1
ATOM 734 N N . ILE A 1 97 ? 19.053 -7.123 9.652 1.00 48.69 97 ILE A N 1
ATOM 735 C CA . ILE A 1 97 ? 19.827 -7.343 10.887 1.00 48.69 97 ILE A CA 1
ATOM 736 C C . ILE A 1 97 ? 19.863 -6.068 11.746 1.00 48.69 97 ILE A C 1
ATOM 738 O O . ILE A 1 97 ? 19.976 -6.157 12.959 1.00 48.69 97 ILE A O 1
ATOM 742 N N . SER A 1 98 ? 19.715 -4.889 11.135 1.00 38.44 98 SER A N 1
ATOM 743 C CA . SER A 1 98 ? 19.704 -3.607 11.852 1.00 38.44 98 SER A CA 1
ATOM 744 C C . SER A 1 98 ? 18.347 -3.232 12.465 1.00 38.44 98 SER A C 1
ATOM 746 O O . SER A 1 98 ? 18.273 -2.233 13.173 1.00 38.44 98 SER A O 1
ATOM 748 N N . ALA A 1 99 ? 17.281 -3.980 12.164 1.00 38.75 99 ALA A N 1
ATOM 749 C CA . ALA A 1 99 ? 15.922 -3.739 12.658 1.00 38.75 99 ALA A CA 1
ATOM 750 C C . ALA A 1 99 ? 15.475 -4.759 13.730 1.00 38.75 99 ALA A C 1
ATOM 752 O O . ALA A 1 99 ? 14.276 -4.875 13.987 1.00 38.75 99 ALA A O 1
ATOM 753 N N . ALA A 1 100 ? 16.422 -5.511 14.303 1.00 38.59 100 ALA A N 1
ATOM 754 C CA . ALA A 1 100 ? 16.215 -6.448 15.408 1.00 38.59 100 ALA A CA 1
ATOM 755 C C . ALA A 1 100 ? 16.800 -5.889 16.709 1.00 38.59 100 ALA A C 1
ATOM 757 O O . ALA A 1 100 ? 17.895 -5.286 16.637 1.00 38.59 100 ALA A O 1
#

Organism: NCBI:txid101924

pLDDT: mean 81.51, std 14.81, range [38.44, 97.44]

Radius of gyration: 17.3 Å; chains: 1; bounding box: 43×26×37 Å

Foldseek 3Di:
DDFQDWWQFAPPGIDTHHDDDDDDDDDDDQDADLVQWDADPRTIDGSDDPVDDPVVVVVVSVVVNVCVVVVNPCPCPVCVVVPPPPVNVVVVVVVVVVVD